Protein AF-A0AAU5L9L0-F1 (afdb_monomer_lite)

Radius of gyration: 17.91 Å; chains: 1; bounding box: 41×38×51 Å

Secondary structure (DSSP, 8-state):
--PPPPHHHHHHHHHHHTTSSSEE-HHHHHHHHHHHHHHHHHHHHTT--TT-GGGHHHHHHHHHHHHHHHHS-SPPPPHHHHHHHHHHHHHHHHHTTPPEE--SSSSEEEEPPPTTS--BTTTT-B-EEEEE-TTS-EEEEESSTT--EEEEE--SSHHHHHHHHHHHHHHHHTSS--TTS--

Structure (mmCIF, N/CA/C/O backbone):
data_AF-A0AAU5L9L0-F1
#
_entry.id   AF-A0AAU5L9L0-F1
#
loop_
_atom_site.group_PDB
_atom_site.id
_atom_site.type_symbol
_atom_site.label_atom_id
_atom_site.label_alt_id
_atom_site.label_comp_id
_atom_site.label_asym_id
_atom_site.label_entity_id
_atom_site.label_seq_id
_atom_site.pdbx_PDB_ins_code
_atom_site.Cartn_x
_atom_site.Cartn_y
_atom_site.Cartn_z
_atom_site.occupancy
_atom_site.B_iso_or_equiv
_atom_site.auth_seq_id
_atom_site.auth_comp_id
_atom_site.auth_asym_id
_atom_site.auth_atom_id
_atom_site.pdbx_PDB_model_num
ATOM 1 N N . MET A 1 1 ? 4.387 12.845 -19.726 1.00 38.38 1 MET A N 1
ATOM 2 C CA . MET A 1 1 ? 3.225 12.065 -20.201 1.00 38.38 1 MET A CA 1
ATOM 3 C C . MET A 1 1 ? 3.295 10.733 -19.484 1.00 38.38 1 MET A C 1
ATOM 5 O O . MET A 1 1 ? 4.317 10.082 -19.622 1.00 38.38 1 MET A O 1
ATOM 9 N N . SER A 1 2 ? 2.306 10.375 -18.661 1.00 45.22 2 SER A N 1
ATOM 10 C CA . SER A 1 2 ? 2.251 9.024 -18.090 1.00 45.22 2 SER A CA 1
ATOM 11 C C . SER A 1 2 ? 1.750 8.084 -19.173 1.00 45.22 2 SER A C 1
ATOM 13 O O . SER A 1 2 ? 0.556 8.050 -19.464 1.00 45.22 2 SER A O 1
ATOM 15 N N . THR A 1 3 ? 2.674 7.389 -19.822 1.00 61.75 3 THR A N 1
ATOM 16 C CA . THR A 1 3 ? 2.356 6.274 -20.709 1.00 61.75 3 THR A CA 1
ATOM 17 C C . THR A 1 3 ? 1.776 5.162 -19.842 1.00 61.75 3 THR A C 1
ATOM 19 O O . THR A 1 3 ? 2.330 4.847 -18.789 1.00 61.75 3 THR A O 1
ATOM 22 N N . THR A 1 4 ? 0.630 4.601 -20.227 1.00 84.19 4 THR A N 1
ATOM 23 C CA . THR A 1 4 ? 0.107 3.400 -19.568 1.00 84.19 4 THR A CA 1
ATOM 24 C C . THR A 1 4 ? 1.187 2.314 -19.631 1.00 84.19 4 THR A C 1
ATOM 26 O O . THR A 1 4 ? 1.645 2.028 -20.740 1.00 84.19 4 THR A O 1
ATOM 29 N N . PRO A 1 5 ? 1.614 1.733 -18.493 1.00 89.81 5 PRO A N 1
ATOM 30 C CA . PRO A 1 5 ? 2.665 0.728 -18.499 1.00 89.81 5 PRO A CA 1
ATOM 31 C C . PRO A 1 5 ? 2.272 -0.481 -19.338 1.00 89.81 5 PRO A C 1
ATOM 33 O O . PRO A 1 5 ? 1.097 -0.860 -19.408 1.00 89.81 5 PRO A O 1
ATOM 36 N N .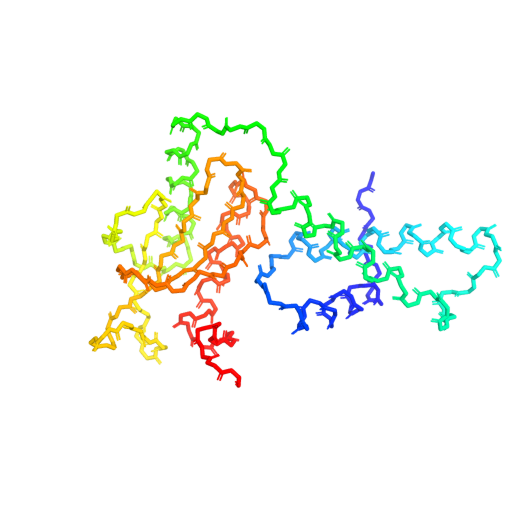 SER A 1 6 ? 3.261 -1.128 -19.938 1.00 92.88 6 SER A N 1
ATOM 37 C CA . SER A 1 6 ? 3.047 -2.363 -20.674 1.00 92.88 6 SER A CA 1
ATOM 38 C C . SER A 1 6 ? 2.485 -3.462 -19.751 1.00 92.88 6 SER A C 1
ATOM 40 O O . SER A 1 6 ? 2.841 -3.542 -18.563 1.00 92.88 6 SER A O 1
ATOM 42 N N . PRO A 1 7 ? 1.629 -4.364 -20.274 1.00 93.44 7 PRO A N 1
ATOM 43 C CA . PRO A 1 7 ? 1.136 -5.507 -19.505 1.00 93.44 7 PRO A CA 1
ATOM 44 C C . PRO A 1 7 ? 2.266 -6.397 -18.976 1.00 93.44 7 PRO A C 1
ATOM 46 O O . PRO A 1 7 ? 2.167 -6.952 -17.883 1.00 93.44 7 PRO A O 1
ATOM 49 N N . GLU A 1 8 ? 3.364 -6.505 -19.729 1.00 92.56 8 GLU A N 1
ATOM 50 C CA . GLU A 1 8 ? 4.526 -7.301 -19.344 1.00 92.56 8 GLU A CA 1
ATOM 51 C C . GLU A 1 8 ? 5.256 -6.701 -18.133 1.00 92.56 8 GLU A C 1
ATOM 53 O O . GLU A 1 8 ? 5.503 -7.425 -17.166 1.00 92.56 8 GLU A O 1
ATOM 58 N N . SER A 1 9 ? 5.533 -5.389 -18.133 1.00 94.50 9 SER A N 1
ATOM 59 C CA . SER A 1 9 ? 6.137 -4.709 -16.974 1.00 94.50 9 SER A CA 1
ATOM 60 C C . SER A 1 9 ? 5.223 -4.758 -15.757 1.00 94.50 9 SER A C 1
ATOM 62 O O . SER A 1 9 ? 5.678 -5.049 -14.652 1.00 94.50 9 SER A O 1
ATOM 64 N N . THR A 1 10 ? 3.919 -4.561 -15.966 1.00 95.44 10 THR A N 1
ATOM 65 C CA . THR A 1 10 ? 2.909 -4.665 -14.904 1.00 95.44 10 THR A CA 1
ATOM 66 C C . THR A 1 10 ? 2.942 -6.044 -14.241 1.00 95.44 10 THR A C 1
ATOM 68 O O . THR A 1 10 ? 3.018 -6.150 -13.015 1.00 95.44 10 THR A O 1
ATOM 71 N N . ALA A 1 11 ? 2.945 -7.112 -15.042 1.00 94.62 11 ALA A N 1
ATOM 72 C CA . ALA A 1 11 ? 2.982 -8.480 -14.538 1.00 94.62 11 ALA A CA 1
ATOM 73 C C . ALA A 1 11 ? 4.322 -8.824 -13.863 1.00 94.62 11 ALA A C 1
ATOM 75 O O . ALA A 1 11 ? 4.341 -9.530 -12.854 1.00 94.62 11 ALA A O 1
ATOM 76 N N . ALA A 1 12 ? 5.446 -8.334 -14.395 1.00 93.62 12 ALA A N 1
ATOM 77 C CA . ALA A 1 12 ? 6.767 -8.545 -13.809 1.00 93.62 12 ALA A CA 1
ATOM 78 C C . ALA A 1 12 ? 6.897 -7.883 -12.428 1.00 93.62 12 ALA A C 1
ATOM 80 O O . ALA A 1 12 ? 7.322 -8.537 -11.474 1.00 93.62 12 ALA A O 1
ATOM 81 N N . VAL A 1 13 ? 6.466 -6.625 -12.308 1.00 95.94 13 VAL A N 1
ATOM 82 C CA . VAL A 1 13 ? 6.448 -5.878 -11.043 1.00 95.94 13 VAL A CA 1
ATOM 83 C C . VAL A 1 13 ? 5.516 -6.529 -10.028 1.00 95.94 13 VAL A C 1
ATOM 85 O O . VAL A 1 13 ? 5.910 -6.704 -8.878 1.00 95.94 13 VAL A O 1
ATOM 88 N N . ALA A 1 14 ? 4.310 -6.940 -10.436 1.00 94.56 14 ALA A N 1
ATOM 89 C CA . ALA A 1 14 ? 3.372 -7.606 -9.533 1.00 94.56 14 ALA A CA 1
ATOM 90 C C . ALA A 1 14 ? 3.987 -8.863 -8.895 1.00 94.56 14 ALA A C 1
ATOM 92 O O . ALA A 1 14 ? 4.009 -8.984 -7.671 1.00 94.56 14 ALA A O 1
ATOM 93 N N . ARG A 1 15 ? 4.603 -9.734 -9.708 1.00 94.06 15 ARG A N 1
ATOM 94 C CA . ARG A 1 15 ? 5.314 -10.928 -9.218 1.00 94.06 15 ARG A CA 1
ATOM 95 C C . ARG A 1 15 ? 6.505 -10.595 -8.318 1.00 94.06 15 ARG A C 1
ATOM 97 O O . ARG A 1 15 ? 6.819 -11.362 -7.411 1.00 94.06 15 ARG A O 1
ATOM 104 N N . ALA A 1 16 ? 7.210 -9.496 -8.586 1.00 93.62 16 ALA A N 1
ATOM 105 C CA . ALA A 1 16 ? 8.317 -9.061 -7.740 1.00 93.62 16 ALA A CA 1
ATOM 106 C C . ALA A 1 16 ? 7.810 -8.615 -6.360 1.00 93.62 16 ALA A C 1
ATOM 108 O O . ALA A 1 16 ? 8.340 -9.054 -5.341 1.00 93.62 16 ALA A O 1
ATOM 109 N N . TYR A 1 17 ? 6.740 -7.821 -6.317 1.00 93.75 17 TYR A N 1
ATOM 110 C CA . TYR A 1 17 ? 6.134 -7.350 -5.073 1.00 93.75 17 TYR A CA 1
ATOM 111 C C . TYR A 1 17 ? 5.490 -8.454 -4.232 1.00 93.75 17 TYR A C 1
ATOM 113 O O . TYR A 1 17 ? 5.601 -8.398 -3.011 1.00 93.75 17 TYR A O 1
ATOM 121 N N . GLU A 1 18 ? 4.931 -9.509 -4.833 1.00 90.06 18 GLU A N 1
ATOM 122 C CA . GLU A 1 18 ? 4.449 -10.699 -4.101 1.00 90.06 18 GLU A CA 1
ATOM 123 C C . GLU A 1 18 ? 5.539 -11.378 -3.244 1.00 90.06 18 GLU A C 1
ATOM 125 O O . GLU A 1 18 ? 5.246 -12.080 -2.267 1.00 90.06 18 GLU A O 1
ATOM 130 N N . ARG A 1 19 ? 6.814 -11.185 -3.606 1.00 88.25 19 ARG A N 1
ATOM 131 C CA . ARG A 1 19 ? 7.972 -11.739 -2.891 1.00 88.25 19 ARG A CA 1
ATOM 132 C C . ARG A 1 19 ? 8.506 -10.810 -1.804 1.00 88.25 19 ARG A C 1
ATOM 134 O O . ARG A 1 19 ? 9.293 -11.267 -0.976 1.00 88.25 19 ARG A O 1
ATOM 141 N N . LEU A 1 20 ? 8.106 -9.540 -1.794 1.00 86.75 20 LEU A N 1
ATOM 142 C CA . LEU A 1 20 ? 8.549 -8.569 -0.800 1.00 86.75 20 LEU A CA 1
ATOM 143 C C . LEU A 1 20 ? 7.640 -8.586 0.431 1.00 86.75 20 LEU A C 1
ATOM 145 O O . LEU A 1 20 ? 6.433 -8.795 0.351 1.00 86.75 20 LEU A O 1
ATOM 149 N N . ALA A 1 21 ? 8.234 -8.313 1.591 1.00 82.06 21 ALA A N 1
ATOM 150 C CA . ALA A 1 21 ? 7.492 -8.059 2.818 1.00 82.06 21 ALA A CA 1
ATOM 151 C C . ALA A 1 21 ? 6.945 -6.619 2.790 1.00 82.06 21 ALA A C 1
ATOM 153 O O . ALA A 1 21 ? 7.562 -5.701 3.327 1.00 82.06 21 ALA A O 1
ATOM 154 N N . GLY A 1 22 ? 5.819 -6.414 2.107 1.00 89.00 22 GLY A N 1
ATOM 155 C CA . GLY A 1 22 ? 5.174 -5.111 1.964 1.00 89.00 22 GLY A CA 1
ATOM 156 C C . GLY A 1 22 ? 3.799 -5.214 1.315 1.00 89.00 22 GLY A C 1
ATOM 157 O O . GLY A 1 22 ? 3.486 -6.191 0.638 1.00 89.00 22 GLY A O 1
ATOM 158 N N . LEU A 1 23 ? 2.969 -4.200 1.538 1.00 93.62 23 LEU A N 1
ATOM 159 C CA . LEU A 1 23 ? 1.638 -4.099 0.950 1.00 93.62 23 LEU A CA 1
ATOM 160 C C . LEU A 1 23 ? 1.605 -2.911 -0.008 1.00 93.62 23 LEU A C 1
ATOM 162 O O . LEU A 1 23 ? 1.851 -1.783 0.405 1.00 93.62 23 LEU A O 1
ATOM 166 N N . PHE A 1 24 ? 1.311 -3.155 -1.281 1.00 94.38 24 PHE A N 1
ATOM 167 C CA . PHE A 1 24 ? 1.494 -2.163 -2.341 1.00 94.38 24 PHE A CA 1
ATOM 168 C C . PHE A 1 24 ? 0.154 -1.682 -2.904 1.00 94.38 24 PHE A C 1
ATOM 170 O O . PHE A 1 24 ? -0.737 -2.482 -3.208 1.00 94.38 24 PHE A O 1
ATOM 177 N N . GLY A 1 25 ? 0.013 -0.362 -3.021 1.00 94.25 25 GLY A N 1
ATOM 178 C CA . GLY A 1 25 ? -1.107 0.294 -3.689 1.00 94.25 25 GLY A CA 1
ATOM 179 C C . GLY A 1 25 ? -0.941 0.323 -5.215 1.00 94.25 25 GLY A C 1
ATOM 180 O O . GLY A 1 25 ? 0.186 0.238 -5.719 1.00 94.25 25 GLY A O 1
ATOM 181 N N . PRO A 1 26 ? -2.042 0.436 -5.980 1.00 94.06 26 PRO A N 1
ATOM 182 C CA . PRO A 1 26 ? -2.006 0.427 -7.441 1.00 94.06 26 PRO A CA 1
ATOM 183 C C . PRO A 1 26 ? -1.142 1.542 -8.044 1.00 94.06 26 PRO A C 1
ATOM 185 O O . PRO A 1 26 ? -0.479 1.286 -9.048 1.00 94.06 26 PRO A O 1
ATOM 188 N N . THR A 1 27 ? -1.061 2.733 -7.432 1.00 94.56 27 THR A N 1
ATOM 189 C CA . THR A 1 27 ? -0.157 3.791 -7.922 1.00 94.56 27 THR A CA 1
ATOM 190 C C . THR A 1 27 ? 1.304 3.344 -7.885 1.00 94.56 27 THR A C 1
ATOM 192 O O . THR A 1 27 ? 2.053 3.604 -8.825 1.00 94.56 27 THR A O 1
ATOM 195 N N . VAL A 1 28 ? 1.713 2.623 -6.837 1.00 94.75 28 VAL A N 1
ATOM 196 C CA . VAL A 1 28 ? 3.095 2.144 -6.694 1.00 94.75 28 VAL A CA 1
ATOM 197 C C . VAL A 1 28 ? 3.413 1.071 -7.736 1.00 94.75 28 VAL A C 1
ATOM 199 O O . VAL A 1 28 ? 4.464 1.131 -8.371 1.00 94.75 28 VAL A O 1
ATOM 202 N N . HIS A 1 29 ? 2.478 0.146 -7.985 1.00 95.88 29 HIS A N 1
ATOM 203 C CA . HIS A 1 29 ? 2.593 -0.825 -9.080 1.00 95.88 29 HIS A CA 1
ATOM 204 C C . HIS A 1 29 ? 2.730 -0.141 -10.445 1.00 95.88 29 HIS A C 1
ATOM 206 O O . HIS A 1 29 ? 3.607 -0.507 -11.227 1.00 95.88 29 HIS A O 1
ATOM 212 N N . ALA A 1 30 ? 1.881 0.849 -10.729 1.00 96.19 30 ALA A N 1
ATOM 213 C CA . ALA A 1 30 ? 1.887 1.550 -12.007 1.00 96.19 30 ALA A CA 1
ATOM 214 C C . ALA A 1 30 ? 3.185 2.342 -12.221 1.00 96.19 30 ALA A C 1
ATOM 216 O O . ALA A 1 30 ? 3.769 2.275 -13.301 1.00 96.19 30 ALA A O 1
ATOM 217 N N . GLU A 1 31 ? 3.669 3.049 -11.197 1.00 95.75 31 GLU A N 1
ATOM 218 C CA . GLU A 1 31 ? 4.923 3.800 -11.282 1.00 95.75 31 GLU A CA 1
ATOM 219 C C . GLU A 1 31 ? 6.128 2.875 -11.479 1.00 95.75 31 GLU A C 1
ATOM 221 O O . GLU A 1 31 ? 6.981 3.153 -12.318 1.00 95.75 31 GLU A O 1
ATOM 226 N N . ALA A 1 32 ? 6.186 1.750 -10.761 1.00 96.94 32 ALA A N 1
ATOM 227 C CA . ALA A 1 32 ? 7.270 0.784 -10.921 1.00 96.94 32 ALA A CA 1
ATOM 228 C C . ALA A 1 32 ? 7.261 0.145 -12.314 1.00 96.94 32 ALA A C 1
ATOM 230 O O . ALA A 1 32 ? 8.321 -0.058 -12.901 1.00 96.94 32 ALA A O 1
ATOM 231 N N . ALA A 1 33 ? 6.078 -0.143 -12.861 1.00 97.44 33 ALA A N 1
ATOM 232 C CA . ALA A 1 33 ? 5.944 -0.696 -14.203 1.00 97.44 33 ALA A CA 1
ATOM 233 C C . ALA A 1 33 ? 6.339 0.320 -15.287 1.00 97.44 33 ALA A C 1
ATOM 235 O O . ALA A 1 33 ? 7.039 -0.052 -16.225 1.00 97.44 33 ALA A O 1
ATOM 236 N N . ALA A 1 34 ? 5.954 1.592 -15.136 1.00 96.94 34 ALA A N 1
ATOM 237 C CA . ALA A 1 34 ? 6.388 2.663 -16.034 1.00 96.94 34 ALA A CA 1
ATOM 238 C C . ALA A 1 34 ? 7.913 2.849 -15.990 1.00 96.94 34 ALA A C 1
ATOM 240 O O . ALA A 1 34 ? 8.561 2.876 -17.030 1.00 96.94 34 ALA A O 1
ATOM 241 N N . LEU A 1 35 ? 8.500 2.883 -14.788 1.00 96.88 35 LEU A N 1
ATOM 242 C CA . LEU A 1 35 ? 9.951 2.968 -14.621 1.00 96.88 35 LEU A CA 1
ATOM 243 C C . LEU A 1 35 ? 10.667 1.769 -15.259 1.00 96.88 35 LEU A C 1
ATOM 245 O O . LEU A 1 35 ? 11.721 1.927 -15.868 1.00 96.88 35 LEU A O 1
ATOM 249 N N . LEU A 1 36 ? 10.104 0.567 -15.135 1.00 96.69 36 LEU A N 1
ATOM 250 C CA . LEU A 1 36 ? 10.653 -0.624 -15.771 1.00 96.69 36 LEU A CA 1
ATOM 251 C C . LEU A 1 36 ? 10.597 -0.537 -17.306 1.00 96.69 36 LEU A C 1
ATOM 253 O O . LEU A 1 36 ? 11.563 -0.919 -17.964 1.00 96.69 36 LEU A O 1
ATOM 257 N N . ASP A 1 37 ? 9.512 -0.008 -17.878 1.00 96.12 37 ASP A N 1
ATOM 258 C CA . ASP A 1 37 ? 9.430 0.251 -19.321 1.00 96.12 37 ASP A CA 1
ATOM 259 C C . ASP A 1 37 ? 10.505 1.242 -19.783 1.00 96.12 37 ASP A C 1
ATOM 261 O O . ASP A 1 37 ? 11.214 0.948 -20.746 1.00 96.12 37 ASP A O 1
ATOM 265 N N . ASP A 1 38 ? 10.698 2.345 -19.055 1.00 96.31 38 ASP A N 1
ATOM 266 C CA . ASP A 1 38 ? 11.728 3.344 -19.364 1.00 96.31 38 ASP A CA 1
ATOM 267 C C . ASP A 1 38 ? 13.143 2.737 -19.318 1.00 96.31 38 ASP A C 1
ATOM 269 O O . ASP A 1 38 ? 13.995 3.024 -20.167 1.00 96.31 38 ASP A O 1
ATOM 273 N N . LEU A 1 39 ? 13.407 1.863 -18.338 1.00 95.31 39 LEU A N 1
ATOM 274 C CA . LEU A 1 39 ? 14.681 1.152 -18.214 1.00 95.31 39 LEU A CA 1
ATOM 275 C C . LEU A 1 39 ? 14.903 0.176 -19.377 1.00 95.31 39 LEU A C 1
ATOM 277 O O . LEU A 1 39 ? 16.010 0.114 -19.916 1.00 95.31 39 LEU A O 1
ATOM 281 N N . TYR A 1 40 ? 13.868 -0.554 -19.798 1.00 95.06 40 TYR A N 1
ATOM 282 C CA . TYR A 1 40 ? 13.956 -1.434 -20.963 1.00 95.06 40 TYR A CA 1
ATOM 283 C C . TYR A 1 40 ? 14.157 -0.657 -22.264 1.00 95.06 40 TYR A C 1
ATOM 285 O O . TYR A 1 40 ? 14.965 -1.069 -23.094 1.00 95.06 40 TYR A O 1
ATOM 293 N N . GLU A 1 41 ? 13.481 0.477 -22.443 1.00 94.56 41 GLU A N 1
ATOM 294 C CA . GLU A 1 41 ? 13.681 1.339 -23.609 1.00 94.56 41 GLU A CA 1
ATOM 295 C C . GLU A 1 41 ? 15.107 1.910 -23.645 1.00 94.56 41 GLU A C 1
ATOM 297 O O . GLU A 1 41 ? 15.749 1.960 -24.698 1.00 94.56 41 GLU A O 1
ATOM 302 N N . ALA A 1 42 ? 15.652 2.302 -22.490 1.00 94.94 42 ALA A N 1
ATOM 303 C CA . ALA A 1 42 ? 17.048 2.705 -22.382 1.00 94.94 42 ALA A CA 1
ATOM 304 C C . ALA A 1 42 ? 18.005 1.562 -22.759 1.00 94.94 42 ALA A C 1
ATOM 306 O O . ALA A 1 42 ? 18.904 1.776 -23.568 1.00 94.94 42 ALA A O 1
ATOM 307 N N . ALA A 1 43 ? 17.788 0.350 -22.245 1.00 93.50 43 ALA A N 1
ATOM 308 C CA . ALA A 1 43 ? 18.607 -0.818 -22.570 1.00 93.50 43 ALA A CA 1
ATOM 309 C C . ALA A 1 43 ? 18.548 -1.171 -24.072 1.00 93.50 43 ALA A C 1
ATOM 311 O O . ALA A 1 43 ? 19.583 -1.432 -24.692 1.00 93.50 43 ALA A O 1
ATOM 312 N N . ALA A 1 44 ? 17.362 -1.086 -24.683 1.00 93.94 44 ALA A N 1
ATOM 313 C CA . ALA A 1 44 ? 17.150 -1.343 -26.106 1.00 93.94 44 ALA A CA 1
ATOM 314 C C . ALA A 1 44 ? 17.931 -0.373 -27.004 1.00 93.94 44 ALA A C 1
ATOM 316 O O . ALA A 1 44 ? 18.523 -0.796 -27.998 1.00 93.94 44 ALA A O 1
ATOM 317 N N . ARG A 1 45 ? 18.032 0.910 -26.623 1.00 95.44 45 ARG A N 1
ATOM 318 C CA . ARG A 1 45 ? 18.874 1.897 -27.331 1.00 95.44 45 ARG A CA 1
ATOM 319 C C . ARG A 1 45 ? 20.365 1.540 -27.335 1.00 95.44 45 ARG A C 1
ATOM 321 O O . ARG A 1 45 ? 21.105 2.061 -28.166 1.00 95.44 45 ARG A O 1
ATOM 328 N N . HIS A 1 46 ? 20.795 0.644 -26.450 1.00 93.38 46 HIS A N 1
ATOM 329 C CA . HIS A 1 46 ? 22.160 0.124 -26.371 1.00 93.38 46 HIS A CA 1
ATOM 330 C C . HIS A 1 46 ? 22.293 -1.325 -26.873 1.00 93.38 46 HIS A C 1
ATOM 332 O O . HIS A 1 46 ? 23.334 -1.943 -26.673 1.00 93.38 46 HIS A O 1
ATOM 338 N N . GLY A 1 47 ? 21.275 -1.859 -27.559 1.00 92.75 47 GLY A N 1
ATOM 339 C CA . GLY A 1 47 ? 21.323 -3.183 -28.186 1.00 92.75 47 GLY A CA 1
ATOM 340 C C . GLY A 1 47 ? 20.951 -4.348 -27.267 1.00 92.75 47 GLY A C 1
ATOM 341 O O . GLY A 1 47 ? 21.191 -5.496 -27.631 1.00 92.75 47 GLY A O 1
ATOM 342 N N . HIS A 1 48 ? 20.362 -4.083 -26.097 1.00 92.19 48 HIS A N 1
ATOM 343 C CA . HIS A 1 48 ? 19.863 -5.137 -25.215 1.00 92.19 48 HIS A CA 1
ATOM 344 C C . HIS A 1 48 ? 18.382 -5.422 -25.475 1.00 92.19 48 HIS A C 1
ATOM 346 O O . HIS A 1 48 ? 17.529 -4.548 -25.325 1.00 92.19 48 HIS A O 1
ATOM 352 N N . GLU A 1 49 ? 18.064 -6.667 -25.822 1.00 87.88 49 GLU A N 1
ATOM 353 C CA . GLU A 1 49 ? 16.678 -7.106 -25.960 1.00 87.88 49 GLU A CA 1
ATOM 354 C C . GLU A 1 49 ? 15.998 -7.247 -24.597 1.00 87.88 49 GLU A C 1
ATOM 356 O O . GLU A 1 49 ? 16.573 -7.766 -23.640 1.00 87.88 49 GLU A O 1
ATOM 361 N N . ARG A 1 50 ? 14.725 -6.854 -24.534 1.00 82.62 50 ARG A N 1
ATOM 362 C CA . ARG A 1 50 ? 13.888 -6.910 -23.327 1.00 82.62 50 ARG A CA 1
ATOM 363 C C . ARG A 1 50 ? 13.798 -8.308 -22.706 1.00 82.62 50 ARG A C 1
ATOM 365 O O . ARG A 1 50 ? 13.778 -8.430 -21.487 1.00 82.62 50 ARG A O 1
ATOM 372 N N . ALA A 1 51 ? 13.784 -9.348 -23.541 1.00 79.75 51 ALA A N 1
ATOM 373 C CA . ALA A 1 51 ? 13.722 -10.746 -23.115 1.00 79.75 51 ALA A CA 1
ATOM 374 C C . ALA A 1 51 ? 15.069 -11.302 -22.609 1.00 79.75 51 ALA A C 1
ATOM 376 O O . ALA A 1 51 ? 15.132 -12.465 -22.206 1.00 79.75 51 ALA A O 1
ATOM 377 N N . SER A 1 52 ? 16.146 -10.507 -22.627 1.00 79.62 52 SER A N 1
ATOM 378 C CA . SER A 1 52 ? 17.446 -10.954 -22.133 1.00 79.62 52 SER A CA 1
ATOM 379 C C . SER A 1 52 ? 17.394 -11.244 -20.632 1.00 79.62 52 SER A C 1
ATOM 381 O O . SER A 1 52 ? 16.981 -10.405 -19.826 1.00 79.62 52 SER A O 1
ATOM 383 N N . ALA A 1 53 ? 17.880 -12.427 -20.248 1.00 73.19 53 ALA A N 1
ATOM 384 C CA . ALA A 1 53 ? 18.010 -12.831 -18.850 1.00 73.19 53 ALA A CA 1
ATOM 385 C C . ALA A 1 53 ? 18.892 -11.861 -18.038 1.00 73.19 53 ALA A C 1
ATOM 387 O O . ALA A 1 53 ? 18.667 -11.684 -16.839 1.00 73.19 53 ALA A O 1
ATOM 388 N N . ASP A 1 54 ? 19.832 -11.176 -18.698 1.00 76.00 54 ASP A N 1
ATOM 389 C CA . ASP A 1 54 ? 20.748 -10.213 -18.077 1.00 76.00 54 ASP A CA 1
ATOM 390 C C . ASP A 1 54 ? 20.031 -8.960 -17.548 1.00 76.00 54 ASP A C 1
ATOM 392 O O . ASP A 1 54 ? 20.565 -8.240 -16.703 1.00 76.00 54 ASP A O 1
ATOM 396 N N . LEU A 1 55 ? 18.799 -8.701 -18.002 1.00 81.50 55 LEU A N 1
ATOM 397 C CA . LEU A 1 55 ? 18.005 -7.544 -17.589 1.00 81.50 55 LEU A CA 1
ATOM 398 C C . LEU A 1 55 ? 17.084 -7.825 -16.394 1.00 81.50 55 LEU A C 1
ATOM 400 O O . LEU A 1 55 ? 16.340 -6.940 -15.971 1.00 81.50 55 LEU A O 1
ATOM 404 N N . GLY A 1 56 ? 17.134 -9.026 -15.806 1.00 82.88 56 GLY A N 1
ATOM 405 C CA . GLY A 1 56 ? 16.314 -9.371 -14.638 1.00 82.88 56 GLY A CA 1
ATOM 406 C C . GLY A 1 56 ? 16.524 -8.436 -13.437 1.00 82.88 56 GLY A C 1
ATOM 407 O O . GLY A 1 56 ? 15.591 -8.190 -12.673 1.00 82.88 56 GLY A O 1
ATOM 408 N N . SER A 1 57 ? 17.718 -7.850 -13.302 1.00 91.06 57 SER A N 1
ATOM 409 C CA . SER A 1 57 ? 18.051 -6.872 -12.256 1.00 91.06 57 SER A CA 1
ATOM 410 C C . SER A 1 57 ? 17.302 -5.541 -12.396 1.00 91.06 57 SER A C 1
ATOM 412 O O . SER A 1 57 ? 17.097 -4.858 -11.391 1.00 91.06 57 SER A O 1
ATOM 414 N N . LEU A 1 58 ? 16.832 -5.184 -13.599 1.00 94.62 58 LEU A N 1
ATOM 415 C CA . LEU A 1 58 ? 16.064 -3.955 -13.830 1.00 94.62 58 LEU A CA 1
ATOM 416 C C . LEU A 1 58 ? 14.713 -3.985 -13.111 1.00 94.62 58 LEU A C 1
ATOM 418 O O . LEU A 1 58 ? 14.268 -2.959 -12.599 1.00 94.62 58 LEU A O 1
ATOM 422 N N . ILE A 1 59 ? 14.090 -5.164 -13.006 1.00 94.75 59 ILE A N 1
ATOM 423 C CA . ILE A 1 59 ? 12.838 -5.350 -12.259 1.00 94.75 59 ILE A CA 1
ATOM 424 C C . ILE A 1 59 ? 13.076 -5.026 -10.781 1.00 94.75 59 ILE A C 1
ATOM 426 O O . ILE A 1 59 ? 12.341 -4.234 -10.186 1.00 94.75 59 ILE A O 1
ATOM 430 N N . THR A 1 60 ? 14.138 -5.591 -10.199 1.00 92.75 60 THR A N 1
ATOM 431 C CA . THR A 1 60 ? 14.537 -5.301 -8.818 1.00 92.75 60 THR A CA 1
ATOM 432 C C . THR A 1 60 ? 14.812 -3.813 -8.638 1.00 92.75 60 THR A C 1
ATOM 434 O O . THR A 1 60 ? 14.215 -3.199 -7.760 1.00 92.75 60 THR A O 1
ATOM 437 N N . ALA A 1 61 ? 15.607 -3.198 -9.516 1.00 94.38 61 ALA A N 1
ATOM 438 C CA . ALA A 1 61 ? 15.920 -1.774 -9.435 1.00 94.38 61 ALA A CA 1
ATOM 439 C C . ALA A 1 61 ? 14.661 -0.887 -9.474 1.00 94.38 61 ALA A C 1
ATOM 441 O O . ALA A 1 61 ? 14.517 0.013 -8.644 1.00 94.38 61 ALA A O 1
ATOM 442 N N . ALA A 1 62 ? 13.718 -1.160 -10.383 1.00 96.25 62 ALA A N 1
ATOM 443 C CA . ALA A 1 62 ? 12.470 -0.404 -10.484 1.00 96.25 62 ALA A CA 1
ATOM 444 C C . ALA A 1 62 ? 11.596 -0.557 -9.225 1.00 96.25 62 ALA A C 1
ATOM 446 O O . ALA A 1 62 ? 11.074 0.427 -8.687 1.00 96.25 62 ALA A O 1
ATOM 447 N N . THR A 1 63 ? 11.468 -1.787 -8.721 1.00 95.12 63 THR A N 1
ATOM 448 C CA . THR A 1 63 ? 10.678 -2.087 -7.515 1.00 95.12 63 THR A CA 1
ATOM 449 C C . THR A 1 63 ? 11.300 -1.494 -6.246 1.00 95.12 63 THR A C 1
ATOM 451 O O . THR A 1 63 ? 10.585 -0.922 -5.428 1.00 95.12 63 THR A O 1
ATOM 454 N N . GLU A 1 64 ? 12.623 -1.536 -6.081 1.00 93.44 64 GLU A N 1
ATOM 455 C CA . GLU A 1 64 ? 13.317 -0.955 -4.925 1.00 93.44 64 GLU A CA 1
ATOM 456 C C . GLU A 1 64 ? 13.313 0.575 -4.944 1.00 93.44 64 GLU A C 1
ATOM 458 O O . GLU A 1 64 ? 13.122 1.209 -3.899 1.00 93.44 64 GLU A O 1
ATOM 463 N N . ALA A 1 65 ? 13.485 1.187 -6.119 1.00 93.44 65 ALA A N 1
ATOM 464 C CA . ALA A 1 65 ? 13.446 2.638 -6.271 1.00 93.44 65 ALA A CA 1
ATOM 465 C C . ALA A 1 65 ? 12.078 3.207 -5.864 1.00 93.44 65 ALA A C 1
ATOM 467 O O . ALA A 1 65 ? 11.996 4.174 -5.101 1.00 93.44 65 ALA A O 1
ATOM 468 N N . THR A 1 66 ? 10.999 2.566 -6.310 1.00 93.00 66 THR A N 1
ATOM 469 C CA . THR A 1 66 ? 9.627 2.943 -5.943 1.00 93.00 66 THR A CA 1
ATOM 470 C C . THR A 1 66 ? 9.328 2.656 -4.475 1.00 93.00 66 THR A C 1
ATOM 472 O O . THR A 1 66 ? 8.835 3.546 -3.781 1.00 93.00 66 THR A O 1
ATOM 475 N N . CYS A 1 67 ? 9.722 1.496 -3.938 1.00 91.19 67 CYS A N 1
ATOM 476 C CA . CYS A 1 67 ? 9.660 1.231 -2.497 1.00 91.19 67 CYS A CA 1
ATOM 477 C C . CYS A 1 67 ? 10.338 2.348 -1.694 1.00 91.19 67 CYS A C 1
ATOM 479 O O . CYS A 1 67 ? 9.758 2.884 -0.754 1.00 91.19 67 CYS A O 1
ATOM 481 N N . THR A 1 68 ? 11.552 2.736 -2.081 1.00 89.62 68 THR A N 1
ATOM 482 C CA . THR A 1 68 ? 12.328 3.784 -1.405 1.00 89.62 68 THR A CA 1
ATOM 483 C C . THR A 1 68 ? 11.605 5.127 -1.439 1.00 89.62 68 THR A C 1
ATOM 485 O O . THR A 1 68 ? 11.518 5.803 -0.412 1.00 89.62 68 THR A O 1
ATOM 488 N N . ARG A 1 69 ? 11.036 5.498 -2.592 1.00 88.25 69 ARG A N 1
ATOM 489 C CA . ARG A 1 69 ? 10.256 6.730 -2.758 1.00 88.25 69 ARG A CA 1
ATOM 490 C C . ARG A 1 69 ? 9.048 6.782 -1.823 1.00 88.25 69 ARG A C 1
ATOM 492 O O . ARG A 1 69 ? 8.806 7.820 -1.213 1.00 88.25 69 ARG A O 1
ATOM 499 N N . TYR A 1 70 ? 8.303 5.683 -1.717 1.00 88.25 70 TYR A N 1
ATOM 500 C CA . TYR A 1 70 ? 7.060 5.627 -0.941 1.00 88.25 70 TYR A CA 1
ATOM 501 C C . TYR A 1 70 ? 7.259 5.281 0.539 1.00 88.25 70 TYR A C 1
ATOM 503 O O . TYR A 1 70 ? 6.361 5.534 1.339 1.00 88.25 70 TYR A O 1
ATOM 511 N N . ARG A 1 71 ? 8.433 4.759 0.922 1.00 81.94 71 ARG A N 1
ATOM 512 C CA . ARG A 1 71 ? 8.781 4.493 2.320 1.00 81.94 71 ARG A CA 1
ATOM 513 C C . ARG A 1 71 ? 9.082 5.796 3.051 1.00 81.94 71 ARG A C 1
ATOM 515 O O . ARG A 1 71 ? 8.307 6.175 3.917 1.00 81.94 71 ARG A O 1
ATOM 522 N N . HIS A 1 72 ? 10.155 6.505 2.695 1.00 70.12 72 HIS A N 1
ATOM 523 C CA . HIS A 1 72 ? 10.678 7.629 3.486 1.00 70.12 72 HIS A CA 1
ATOM 524 C C . HIS A 1 72 ? 11.483 8.607 2.627 1.00 70.12 72 HIS A C 1
ATOM 526 O O . HIS A 1 72 ? 12.608 8.278 2.246 1.00 70.12 72 HIS A O 1
ATOM 532 N N . ARG A 1 73 ? 10.978 9.824 2.363 1.00 57.12 73 ARG A N 1
ATOM 533 C CA . ARG A 1 73 ? 11.829 10.874 1.760 1.00 57.12 73 ARG A CA 1
ATOM 534 C C . ARG A 1 73 ? 11.326 12.318 1.821 1.00 57.12 73 ARG A C 1
ATOM 536 O O . ARG A 1 73 ? 11.794 13.149 1.047 1.00 57.12 73 ARG A O 1
ATOM 543 N N . GLY A 1 74 ? 10.380 12.624 2.703 1.00 65.62 74 GLY A N 1
ATOM 544 C CA . GLY A 1 74 ? 9.939 14.003 2.917 1.00 65.62 74 GLY A CA 1
ATOM 545 C C . GLY A 1 74 ? 10.633 14.644 4.120 1.00 65.62 74 GLY A C 1
ATOM 546 O O . GLY A 1 74 ? 11.091 13.910 4.997 1.00 65.62 74 GLY A O 1
ATOM 547 N N . PRO A 1 75 ? 10.684 15.986 4.202 1.00 72.75 75 PRO A N 1
ATOM 548 C CA . PRO A 1 75 ? 10.836 16.642 5.498 1.00 72.75 75 PRO A CA 1
ATOM 549 C C . PRO A 1 75 ? 9.736 16.154 6.452 1.00 72.75 75 PRO A C 1
ATOM 551 O O . PRO A 1 75 ? 8.659 15.746 6.003 1.00 72.75 75 PRO A O 1
ATOM 554 N N . ASP A 1 76 ? 10.009 16.193 7.756 1.00 82.44 76 ASP A N 1
ATOM 555 C CA . ASP A 1 76 ? 9.017 15.812 8.758 1.00 82.44 76 ASP A CA 1
ATOM 556 C C . ASP A 1 76 ? 7.740 16.635 8.577 1.00 82.44 76 ASP A C 1
ATOM 558 O O . ASP A 1 76 ? 7.774 17.866 8.491 1.00 82.44 76 ASP A O 1
ATOM 562 N N . ARG A 1 77 ? 6.602 15.941 8.530 1.00 83.25 77 ARG A N 1
ATOM 563 C CA . ARG A 1 77 ? 5.289 16.582 8.515 1.00 83.25 77 ARG A CA 1
ATOM 564 C C . ARG A 1 77 ? 5.080 17.366 9.799 1.00 83.25 77 ARG A C 1
ATOM 566 O O . ARG A 1 77 ? 5.368 16.894 10.897 1.00 83.25 77 ARG A O 1
ATOM 573 N N . SER A 1 78 ? 4.463 18.528 9.669 1.00 89.44 78 SER A N 1
ATOM 574 C CA . SER A 1 78 ? 3.862 19.226 10.795 1.00 89.44 78 SER A CA 1
ATOM 575 C C . SER A 1 78 ? 2.719 18.405 11.407 1.00 89.44 78 SER A C 1
ATOM 577 O O . SER A 1 78 ? 2.092 17.554 10.765 1.00 89.44 78 SER A O 1
ATOM 579 N N . LEU A 1 79 ? 2.381 18.711 12.662 1.00 88.69 79 LEU A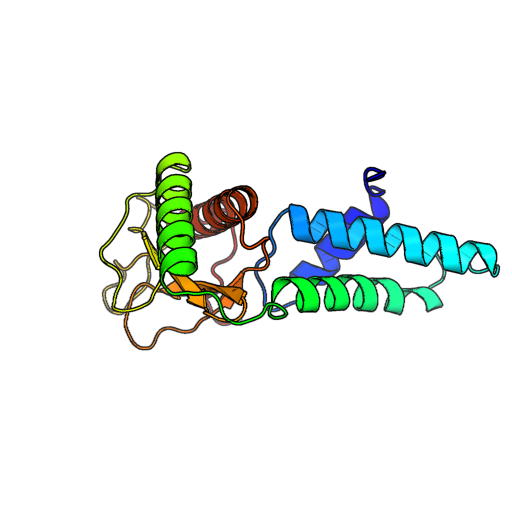 N 1
ATOM 580 C CA . LEU A 1 79 ? 1.230 18.105 13.333 1.00 88.69 79 LEU A CA 1
ATOM 581 C C . LEU A 1 79 ? -0.082 18.350 12.566 1.00 88.69 79 LEU A C 1
ATOM 583 O O . LEU A 1 79 ? -0.933 17.465 12.513 1.00 88.69 79 LEU A O 1
ATOM 587 N N . ALA A 1 80 ? -0.234 19.525 11.946 1.00 90.38 80 ALA A N 1
ATOM 588 C CA . ALA A 1 80 ? -1.415 19.873 11.159 1.00 90.38 80 ALA A CA 1
ATOM 589 C C . ALA A 1 80 ? -1.553 18.988 9.910 1.00 90.38 80 ALA A C 1
ATOM 591 O O . ALA A 1 80 ? -2.641 18.487 9.624 1.00 90.38 80 ALA A O 1
ATOM 592 N N . GLU A 1 81 ? -0.452 18.732 9.200 1.00 89.75 81 GLU A N 1
ATOM 593 C CA . GLU A 1 81 ? -0.440 17.835 8.038 1.00 89.75 81 GLU A CA 1
ATOM 594 C C . GLU A 1 81 ? -0.763 16.392 8.436 1.00 89.75 81 GLU A C 1
ATOM 596 O O . GLU A 1 81 ? -1.545 15.727 7.756 1.00 89.75 81 GLU A O 1
ATOM 601 N N . LEU A 1 82 ? -0.231 15.915 9.567 1.00 89.81 82 LEU A N 1
ATOM 602 C CA . LEU A 1 82 ? -0.575 14.591 10.094 1.00 89.81 82 LEU A CA 1
ATOM 603 C C . LEU A 1 82 ? -2.054 14.476 10.467 1.00 89.81 82 LEU A C 1
ATOM 605 O O . LEU A 1 82 ? -2.696 13.475 10.144 1.00 89.81 82 LEU A O 1
ATOM 609 N N . GLN A 1 83 ? -2.611 15.489 11.133 1.00 91.06 83 GLN A N 1
ATOM 610 C CA . GLN A 1 83 ? -4.031 15.517 11.485 1.00 91.06 83 GLN A CA 1
ATOM 611 C C . GLN A 1 83 ? -4.913 15.529 10.237 1.00 91.06 83 GLN A C 1
ATOM 613 O O . GLN A 1 83 ? -5.914 14.813 10.191 1.00 91.06 83 GLN A O 1
ATOM 618 N N . GLN A 1 84 ? -4.537 16.297 9.213 1.00 92.31 84 GLN A N 1
ATOM 619 C CA . GLN A 1 84 ? -5.272 16.327 7.955 1.00 92.31 84 GLN A CA 1
ATOM 620 C C . GLN A 1 84 ? -5.221 14.972 7.245 1.00 92.31 84 GLN A C 1
ATOM 622 O O . GLN A 1 84 ? -6.263 14.462 6.837 1.00 92.31 84 GLN A O 1
ATOM 627 N N . LEU A 1 85 ? -4.044 14.349 7.154 1.00 91.38 85 LEU A N 1
ATOM 628 C CA . LEU A 1 85 ? -3.904 13.038 6.523 1.00 91.38 85 LEU A CA 1
ATOM 629 C C . LEU A 1 85 ? -4.653 11.944 7.302 1.00 91.38 85 LEU A C 1
ATOM 631 O O . LEU A 1 85 ? -5.261 11.068 6.697 1.00 91.38 85 LEU A O 1
ATOM 635 N N . THR A 1 86 ? -4.692 12.042 8.634 1.00 93.94 86 THR A N 1
ATOM 636 C CA . THR A 1 86 ? -5.492 11.152 9.490 1.00 93.94 86 THR A CA 1
ATOM 637 C C . THR A 1 86 ? -6.990 11.287 9.205 1.00 93.94 86 THR A C 1
ATOM 639 O O . THR A 1 86 ? -7.679 10.277 9.078 1.00 93.94 86 THR A O 1
ATOM 642 N N . LYS A 1 87 ? -7.504 12.517 9.058 1.00 95.00 87 LYS A N 1
ATOM 643 C CA . LYS A 1 87 ? -8.914 12.757 8.693 1.00 95.00 87 LYS A CA 1
ATOM 644 C C . LYS A 1 87 ? -9.246 12.184 7.320 1.00 95.00 87 LYS A C 1
ATOM 646 O O . LYS A 1 87 ? -10.277 11.543 7.157 1.00 95.00 87 LYS A O 1
ATOM 651 N N . VAL A 1 88 ? -8.358 12.399 6.355 1.00 95.81 88 VAL A N 1
ATOM 652 C CA . VAL A 1 88 ? -8.496 11.883 4.991 1.00 95.81 88 VAL A CA 1
ATOM 653 C C . VAL A 1 88 ? -8.500 10.351 4.972 1.00 95.81 88 VAL A C 1
ATOM 655 O O . VAL A 1 88 ? -9.341 9.752 4.311 1.00 95.81 88 VAL A O 1
ATOM 658 N N . LEU A 1 89 ? -7.628 9.710 5.751 1.00 96.62 89 LEU A N 1
ATOM 659 C CA . LEU A 1 89 ? -7.615 8.256 5.914 1.00 96.62 89 LEU A CA 1
ATOM 660 C C . LEU A 1 89 ? -8.906 7.729 6.557 1.00 96.62 89 LEU A C 1
ATOM 662 O O . LEU A 1 89 ? -9.477 6.758 6.071 1.00 96.62 89 LEU A O 1
ATOM 666 N N . ALA A 1 90 ? -9.394 8.377 7.615 1.00 97.19 90 ALA A N 1
ATOM 667 C CA . ALA A 1 90 ? -10.644 7.990 8.267 1.00 97.19 90 ALA A CA 1
ATOM 668 C C . ALA A 1 90 ? -11.861 8.127 7.330 1.00 97.19 90 ALA A C 1
ATOM 670 O O . ALA A 1 90 ? -12.740 7.261 7.319 1.00 97.19 90 ALA A O 1
ATOM 671 N N . ALA A 1 91 ? -11.892 9.182 6.509 1.00 98.00 91 ALA A N 1
ATOM 672 C CA . ALA A 1 91 ? -12.905 9.356 5.473 1.00 98.00 91 ALA A CA 1
ATOM 673 C C . ALA A 1 91 ? -12.819 8.241 4.421 1.00 98.00 91 ALA A C 1
ATOM 675 O O . ALA A 1 91 ? -13.830 7.609 4.134 1.00 98.00 91 ALA A O 1
ATOM 676 N N . ALA A 1 92 ? -11.616 7.921 3.931 1.00 98.31 92 ALA A N 1
ATOM 677 C CA . ALA A 1 92 ? -11.405 6.839 2.971 1.00 98.31 92 ALA A CA 1
ATOM 678 C C . ALA A 1 92 ? -11.826 5.461 3.519 1.00 98.31 92 ALA A C 1
ATOM 680 O O . ALA A 1 92 ? -12.418 4.667 2.793 1.00 98.31 92 ALA A O 1
ATOM 681 N N . PHE A 1 93 ? -11.579 5.177 4.803 1.00 98.44 93 PHE A N 1
ATOM 682 C CA . PHE A 1 93 ? -12.096 3.967 5.453 1.00 98.44 93 PHE A CA 1
ATOM 683 C C . PHE A 1 93 ? -13.623 3.928 5.471 1.00 98.44 93 PHE A C 1
ATOM 685 O O . PHE A 1 93 ? -14.209 2.899 5.144 1.00 98.44 93 PHE A O 1
ATOM 692 N N . THR A 1 94 ? -14.263 5.052 5.790 1.00 98.31 94 THR A N 1
ATOM 693 C CA . THR A 1 94 ? -15.728 5.152 5.799 1.00 98.31 94 THR A CA 1
ATOM 694 C C . THR A 1 94 ? -16.307 4.985 4.388 1.00 98.31 94 THR A C 1
ATOM 696 O O . THR A 1 94 ? -17.271 4.248 4.207 1.00 98.31 94 THR A O 1
ATOM 699 N N . GLU A 1 95 ? -15.693 5.608 3.374 1.00 98.06 95 GLU A N 1
ATOM 700 C CA . GLU A 1 95 ? -16.051 5.438 1.955 1.00 98.06 95 GLU A CA 1
ATOM 701 C C . GLU A 1 95 ? -15.927 3.974 1.504 1.00 98.06 95 GLU A C 1
ATOM 703 O O . GLU A 1 95 ? -16.742 3.497 0.718 1.00 98.06 95 GLU A O 1
ATOM 708 N N . ALA A 1 96 ? -14.943 3.243 2.038 1.00 97.56 96 ALA A N 1
ATOM 709 C CA . ALA A 1 96 ? -14.744 1.817 1.790 1.00 97.56 96 ALA A CA 1
ATOM 710 C C . ALA A 1 96 ? -15.668 0.900 2.620 1.00 97.56 96 ALA A C 1
ATOM 712 O O . ALA A 1 96 ? -15.509 -0.318 2.575 1.00 97.56 96 ALA A O 1
ATOM 713 N N . GLY A 1 97 ? -16.614 1.451 3.390 1.00 97.19 97 GLY A N 1
ATOM 714 C CA . GLY A 1 97 ? -17.559 0.678 4.202 1.00 97.19 97 GLY A CA 1
ATOM 715 C C . GLY A 1 97 ? -16.981 0.120 5.507 1.00 97.19 97 GLY A C 1
ATOM 716 O O . GLY A 1 97 ? -17.596 -0.747 6.127 1.00 97.19 97 GLY A O 1
ATOM 717 N N . LEU A 1 98 ? -15.815 0.600 5.946 1.00 98.00 98 LEU A N 1
ATOM 718 C CA . LEU A 1 98 ? -15.202 0.193 7.209 1.00 98.00 98 LEU A CA 1
ATOM 719 C C . LEU A 1 98 ? -15.729 1.046 8.368 1.00 98.00 98 LEU A C 1
ATOM 721 O O . LEU A 1 98 ? -15.892 2.261 8.252 1.00 98.00 98 LEU A O 1
ATOM 725 N N . THR A 1 99 ? -15.955 0.411 9.518 1.00 98.00 99 THR A N 1
ATOM 726 C CA . THR A 1 99 ? -16.362 1.107 10.748 1.00 98.00 99 THR A CA 1
ATOM 727 C C . THR A 1 99 ? -15.127 1.544 11.522 1.00 98.00 99 THR A C 1
ATOM 729 O O . THR A 1 99 ? -14.256 0.723 11.793 1.00 98.00 99 THR A O 1
ATOM 732 N N . LEU A 1 100 ? -15.040 2.827 11.882 1.00 97.69 100 LEU A N 1
ATOM 733 C CA . LEU A 1 100 ? -13.918 3.361 12.658 1.00 97.69 100 LEU A CA 1
ATOM 734 C C . LEU A 1 100 ? -13.946 2.858 14.108 1.00 97.69 100 LEU A C 1
ATOM 736 O O . LEU A 1 100 ? -14.999 2.830 14.739 1.00 97.69 100 LEU A O 1
ATOM 740 N N . ALA A 1 101 ? -12.765 2.556 14.641 1.00 95.50 101 ALA A N 1
ATOM 741 C CA . ALA A 1 101 ? -12.539 2.143 16.021 1.00 95.50 101 ALA A CA 1
ATOM 742 C C . ALA A 1 101 ? -11.648 3.160 16.762 1.00 95.50 101 ALA A C 1
ATOM 744 O O . ALA A 1 101 ? -10.852 3.870 16.131 1.00 95.50 101 ALA A O 1
ATOM 745 N N . PRO A 1 102 ? -11.702 3.229 18.104 1.00 91.94 102 PRO A N 1
ATOM 746 C CA . PRO A 1 102 ? -10.714 3.969 18.882 1.00 91.94 102 PRO A CA 1
ATOM 747 C C . PRO A 1 102 ? -9.293 3.434 18.634 1.00 91.94 102 PRO A C 1
ATOM 749 O O . PRO A 1 102 ? -9.030 2.243 18.791 1.00 91.94 102 PRO A O 1
ATOM 752 N N . SER A 1 103 ? -8.354 4.311 18.268 1.00 87.81 103 SER A N 1
ATOM 753 C CA . SER A 1 103 ? -6.942 3.941 18.077 1.00 87.81 103 SER A CA 1
ATOM 754 C C . SER A 1 103 ? -6.271 3.637 19.420 1.00 87.81 103 SER A C 1
ATOM 756 O O . SER A 1 103 ? -6.358 4.435 20.355 1.00 87.81 103 SER A O 1
ATOM 758 N N . ALA A 1 104 ? -5.520 2.536 19.503 1.00 83.62 104 ALA A N 1
ATOM 759 C CA . ALA A 1 104 ? -4.769 2.121 20.694 1.00 83.62 104 ALA A CA 1
ATOM 760 C C . ALA A 1 104 ? -3.526 2.996 21.019 1.00 83.62 104 ALA A C 1
ATOM 762 O O . ALA A 1 104 ? -2.584 2.526 21.664 1.00 83.62 104 ALA A O 1
ATOM 763 N N . GLY A 1 105 ? -3.514 4.272 20.606 1.00 67.44 105 GLY A N 1
ATOM 764 C CA . GLY A 1 105 ? -2.500 5.267 20.984 1.00 67.44 105 GLY A CA 1
ATOM 765 C C . GLY A 1 105 ? -1.490 5.642 19.894 1.00 67.44 105 GLY A C 1
ATOM 766 O O . GLY A 1 105 ? -0.417 6.147 20.215 1.00 67.44 105 GLY A O 1
ATOM 767 N N . ARG A 1 106 ? -1.798 5.400 18.614 1.00 70.06 106 ARG A N 1
ATOM 768 C CA . ARG A 1 106 ? -0.942 5.777 17.473 1.00 70.06 106 ARG A CA 1
ATOM 769 C C . ARG A 1 106 ? -1.590 6.884 16.643 1.00 70.06 106 ARG A C 1
ATOM 771 O O . ARG A 1 106 ? -2.807 6.879 16.451 1.00 70.06 106 ARG A O 1
ATOM 778 N N . THR A 1 107 ? -0.767 7.793 16.116 1.00 83.75 107 THR A N 1
ATOM 779 C CA . THR A 1 107 ? -1.184 8.787 15.117 1.00 83.75 107 THR A CA 1
ATOM 780 C C . THR A 1 107 ? -1.615 8.067 13.842 1.00 83.75 107 THR A C 1
ATOM 782 O O . THR A 1 107 ? -0.791 7.432 13.182 1.00 83.75 107 THR A O 1
ATOM 785 N N . GLY A 1 108 ? -2.906 8.128 13.524 1.00 90.50 108 GLY A N 1
ATOM 786 C CA . GLY A 1 108 ? -3.510 7.383 12.425 1.00 90.50 108 GLY A CA 1
ATOM 787 C C . GLY A 1 108 ? -4.985 7.082 12.681 1.00 90.50 108 GLY A C 1
ATOM 788 O O . GLY A 1 108 ? -5.619 7.736 13.511 1.00 90.50 108 GLY A O 1
ATOM 789 N N . ALA A 1 109 ? -5.525 6.092 11.975 1.00 95.50 109 ALA A N 1
ATOM 790 C CA . ALA A 1 109 ? -6.921 5.676 12.090 1.00 95.50 109 ALA A CA 1
ATOM 791 C C . ALA A 1 109 ? -7.019 4.159 12.283 1.00 95.50 109 ALA A C 1
ATOM 793 O O . ALA A 1 109 ? -6.218 3.405 11.731 1.00 95.50 109 ALA A O 1
ATOM 794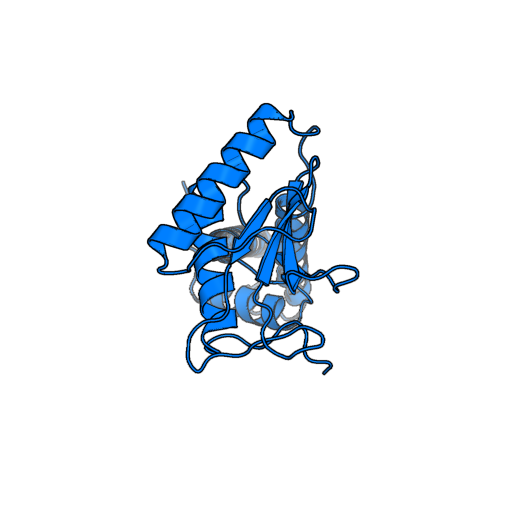 N N . ALA A 1 110 ? -7.999 3.720 13.068 1.00 97.00 110 ALA A N 1
ATOM 795 C CA . ALA A 1 110 ? -8.280 2.311 13.305 1.00 97.00 110 ALA A CA 1
ATOM 796 C C . ALA A 1 110 ? -9.697 1.960 12.866 1.00 97.00 110 ALA A C 1
ATOM 798 O O . ALA A 1 110 ? -10.568 2.829 12.802 1.00 97.00 110 ALA A O 1
ATOM 799 N N . VAL A 1 111 ? -9.904 0.686 12.558 1.00 97.88 111 VAL A N 1
ATOM 800 C CA . VAL A 1 111 ? -11.170 0.136 12.083 1.00 97.88 111 VAL A CA 1
ATOM 801 C C . VAL A 1 111 ? -11.491 -1.168 12.800 1.00 97.88 111 VAL A C 1
ATOM 803 O O . VAL A 1 111 ? -10.591 -1.916 13.190 1.00 97.88 111 VAL A O 1
ATOM 806 N N . GLU A 1 112 ? -12.781 -1.424 12.969 1.00 97.38 112 GLU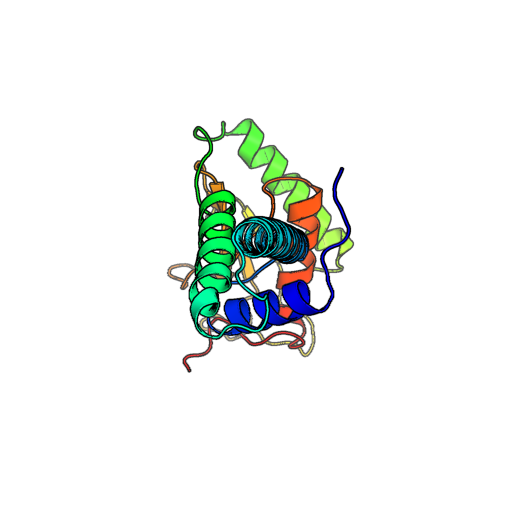 A N 1
ATOM 807 C CA . GLU A 1 112 ? -13.311 -2.673 13.512 1.00 97.38 112 GLU A CA 1
ATOM 808 C C . GLU A 1 112 ? -13.109 -3.844 12.527 1.00 97.38 112 GLU A C 1
ATOM 810 O O . GLU A 1 112 ? -12.967 -3.620 11.317 1.00 97.38 112 GLU A O 1
ATOM 815 N N . PRO A 1 113 ? -13.113 -5.104 13.004 1.00 96.50 113 PRO A N 1
ATOM 816 C CA . PRO A 1 113 ? -13.207 -6.273 12.133 1.00 96.50 113 PRO A CA 1
ATOM 817 C C . PRO A 1 113 ? -14.463 -6.241 11.252 1.00 96.50 113 PRO A C 1
ATOM 819 O O . PRO A 1 113 ? -15.512 -5.740 11.666 1.00 96.50 113 PRO A O 1
ATOM 822 N N . LEU A 1 114 ? -14.393 -6.849 10.065 1.00 96.06 114 LEU A N 1
ATOM 823 C CA . LEU A 1 114 ? -15.586 -7.085 9.251 1.00 96.06 114 LEU A CA 1
ATOM 824 C C . LEU A 1 114 ? -16.312 -8.366 9.701 1.00 96.06 114 LEU A C 1
ATOM 826 O O . LEU A 1 114 ? -15.658 -9.358 10.039 1.00 96.06 114 LEU A O 1
ATOM 830 N N . PRO A 1 115 ? -17.659 -8.401 9.677 1.00 93.25 115 PRO A N 1
ATOM 831 C CA . PRO A 1 115 ? -18.413 -9.618 9.963 1.00 93.25 115 PRO A CA 1
ATOM 832 C C . PRO A 1 115 ? -18.002 -10.778 9.045 1.00 93.25 115 PRO A C 1
ATOM 834 O O . PRO A 1 115 ? -18.028 -10.647 7.825 1.00 93.25 115 PRO A O 1
ATOM 837 N N . GLY A 1 116 ? -17.641 -11.922 9.633 1.00 90.38 116 GLY A N 1
ATOM 838 C CA . GLY A 1 116 ? -17.207 -13.113 8.890 1.00 90.38 116 GLY A CA 1
ATOM 839 C C . GLY A 1 116 ? -15.779 -13.048 8.332 1.00 90.38 116 GLY A C 1
ATOM 840 O O . GLY A 1 116 ? -15.315 -14.039 7.773 1.00 90.38 116 GLY A O 1
ATOM 841 N N . GLY A 1 117 ? -15.085 -11.921 8.503 1.00 91.88 117 GLY A N 1
ATOM 842 C CA . GLY A 1 117 ? -13.681 -11.755 8.145 1.00 91.88 117 GLY A CA 1
ATOM 843 C C . GLY A 1 117 ? -12.714 -12.178 9.257 1.00 91.88 117 GLY A C 1
ATOM 844 O O . GLY A 1 117 ? -13.140 -12.533 10.362 1.00 91.88 117 GLY A O 1
ATOM 845 N N . PRO A 1 118 ? -11.395 -12.154 8.988 1.00 93.25 118 PRO A N 1
ATOM 846 C CA . PRO A 1 118 ? -10.385 -12.333 10.020 1.00 93.25 118 PRO A CA 1
ATOM 847 C C . PRO A 1 118 ? -10.471 -11.248 11.101 1.00 93.25 118 PRO A C 1
ATOM 849 O O . PRO A 1 118 ? -10.787 -10.086 10.845 1.00 93.25 118 PRO A O 1
ATOM 852 N N . ALA A 1 119 ? -10.128 -11.649 12.320 1.00 92.38 119 ALA A N 1
ATOM 853 C CA . ALA A 1 119 ? -9.957 -10.771 13.464 1.00 92.38 119 ALA A CA 1
ATOM 854 C C . ALA A 1 119 ? -8.706 -11.197 14.237 1.00 92.38 119 ALA A C 1
ATOM 856 O O . ALA A 1 119 ? -8.304 -12.364 14.205 1.00 92.38 119 ALA A O 1
ATOM 857 N N . TRP A 1 120 ? -8.086 -10.243 14.924 1.00 93.88 120 TRP A N 1
ATOM 858 C CA . TRP A 1 120 ? -6.803 -10.434 15.595 1.00 93.88 120 TRP A CA 1
ATOM 859 C C . TRP A 1 120 ? -6.878 -9.992 17.060 1.00 93.88 120 TRP A C 1
ATOM 861 O O . TRP A 1 120 ? -7.954 -9.785 17.618 1.00 93.88 120 TRP A O 1
ATOM 871 N N . GLY A 1 121 ? -5.712 -9.851 17.689 1.00 88.62 121 GLY A N 1
ATOM 872 C CA . GLY A 1 121 ? -5.576 -9.466 19.089 1.00 88.62 121 GLY A CA 1
ATOM 873 C C . GLY A 1 121 ? -5.738 -10.645 20.042 1.00 88.62 121 GLY A C 1
ATOM 874 O O . GLY A 1 121 ? -6.050 -11.765 19.638 1.00 88.62 121 GLY A O 1
ATOM 875 N N . TRP A 1 122 ? -5.479 -10.400 21.325 1.00 86.00 122 TRP A N 1
ATOM 876 C CA . TRP A 1 122 ? -5.485 -11.448 22.354 1.00 86.00 122 TRP A CA 1
ATOM 877 C C . TRP A 1 122 ? -6.856 -12.099 22.562 1.00 86.00 122 TRP A C 1
ATOM 879 O O . TRP A 1 122 ? -6.928 -13.249 22.986 1.00 86.00 122 TRP A O 1
ATOM 889 N N . ASP A 1 123 ? -7.931 -11.376 22.259 1.00 87.25 123 ASP A N 1
ATOM 890 C CA . ASP A 1 123 ? -9.315 -11.836 22.365 1.00 87.25 123 ASP A CA 1
ATOM 891 C C . ASP A 1 123 ? -9.917 -12.296 21.026 1.00 87.25 123 ASP A C 1
ATOM 893 O O . ASP A 1 123 ? -11.069 -12.733 20.990 1.00 87.25 123 ASP A O 1
ATOM 897 N N . GLY A 1 124 ? -9.154 -12.197 19.929 1.00 86.75 124 GLY A N 1
ATOM 898 C CA . GLY A 1 124 ? -9.611 -12.523 18.579 1.00 86.75 124 GLY A CA 1
ATOM 899 C C . GLY A 1 124 ? -10.729 -11.613 18.062 1.00 86.75 124 GLY A C 1
ATOM 900 O O . GLY A 1 124 ? -11.515 -12.046 17.223 1.00 86.75 124 GLY A O 1
ATOM 901 N N . ARG A 1 125 ? -10.860 -10.389 18.589 1.00 90.19 125 ARG A N 1
ATOM 902 C CA . ARG A 1 125 ? -11.918 -9.427 18.219 1.00 90.19 125 ARG A CA 1
ATOM 903 C C . ARG A 1 125 ? -11.381 -8.054 17.838 1.00 90.19 125 ARG A C 1
ATOM 905 O O . ARG A 1 125 ? -12.150 -7.121 17.641 1.00 90.19 125 ARG A O 1
ATOM 912 N N . THR A 1 126 ? -10.068 -7.920 17.723 1.00 93.38 126 THR A N 1
ATOM 913 C CA . THR A 1 126 ? -9.418 -6.660 17.383 1.00 93.38 126 THR A CA 1
ATOM 914 C C . THR A 1 126 ? -9.286 -6.512 15.873 1.00 93.38 126 THR A C 1
ATOM 916 O O . THR A 1 126 ? -8.830 -7.429 15.187 1.00 93.38 126 THR A O 1
ATOM 919 N N . GLY A 1 127 ? -9.663 -5.341 15.359 1.00 95.19 127 GLY A N 1
ATOM 920 C CA . GLY A 1 127 ? -9.454 -4.975 13.961 1.00 95.19 127 GLY A CA 1
ATOM 921 C C . GLY A 1 127 ? -8.045 -4.442 13.690 1.00 95.19 127 GLY A C 1
ATOM 922 O O . GLY A 1 127 ? -7.076 -4.758 14.389 1.00 95.19 127 GLY A O 1
ATOM 923 N N . LEU A 1 128 ? -7.924 -3.609 12.661 1.00 96.75 128 LEU A N 1
ATOM 924 C CA . LEU A 1 128 ? -6.639 -3.076 12.212 1.00 96.75 128 LEU A CA 1
ATOM 925 C C . LEU A 1 128 ? -6.523 -1.581 12.490 1.00 96.75 128 LEU A C 1
ATOM 927 O O . LEU A 1 128 ? -7.502 -0.841 12.493 1.00 96.75 128 LEU A O 1
ATOM 931 N N . ALA A 1 129 ? -5.293 -1.133 12.693 1.00 96.38 129 ALA A N 1
ATOM 932 C CA . ALA A 1 129 ? -4.921 0.267 12.711 1.00 96.38 129 ALA A CA 1
ATOM 933 C C . ALA A 1 129 ? -3.940 0.547 11.578 1.00 96.38 129 ALA A C 1
ATOM 935 O O . ALA A 1 129 ? -3.057 -0.262 11.286 1.00 96.38 129 ALA A O 1
ATOM 936 N N . VAL A 1 130 ? -4.078 1.721 10.971 1.00 96.06 130 VAL A N 1
ATOM 937 C CA . VAL A 1 130 ? -3.081 2.279 10.068 1.00 96.06 130 VAL A CA 1
ATOM 938 C C . VAL A 1 130 ? -2.439 3.484 10.731 1.00 96.06 130 VAL A C 1
ATOM 940 O O . VAL A 1 130 ? -3.106 4.470 11.047 1.00 96.06 130 VAL A O 1
ATOM 943 N N . GLY A 1 131 ? -1.132 3.381 10.942 1.00 92.50 131 GLY A N 1
ATOM 944 C CA . GLY A 1 131 ? -0.290 4.431 11.492 1.00 92.50 131 GLY A CA 1
ATOM 945 C C . GLY A 1 131 ? 0.317 5.296 10.393 1.00 92.50 131 GLY A C 1
ATOM 946 O O . GLY A 1 131 ? 0.653 4.809 9.313 1.00 92.50 131 GLY A O 1
ATOM 947 N N . ILE A 1 132 ? 0.485 6.581 10.698 1.00 89.25 132 ILE A N 1
ATOM 948 C CA . ILE A 1 132 ? 1.100 7.575 9.817 1.00 89.25 132 ILE A CA 1
ATOM 949 C C . ILE A 1 132 ? 2.329 8.141 10.529 1.00 89.25 132 ILE A C 1
ATOM 951 O O . ILE A 1 132 ? 2.208 8.738 11.601 1.00 89.25 132 ILE A O 1
ATOM 955 N N . TYR A 1 133 ? 3.514 7.981 9.938 1.00 78.06 133 TYR A N 1
ATOM 956 C CA . TYR A 1 133 ? 4.752 8.523 10.507 1.00 78.06 133 TYR A CA 1
ATOM 957 C C . TYR A 1 133 ? 5.002 9.962 10.057 1.00 78.06 133 TYR A C 1
ATOM 959 O O . TYR A 1 133 ? 4.602 10.377 8.965 1.00 78.06 133 TYR A O 1
ATOM 967 N N . LEU A 1 134 ? 5.713 10.718 10.898 1.00 76.00 134 LEU A N 1
ATOM 968 C CA . LEU A 1 134 ? 6.149 12.090 10.615 1.00 76.00 134 LEU A CA 1
ATOM 969 C C . LEU A 1 134 ? 6.974 12.174 9.322 1.00 76.00 134 LEU A C 1
ATOM 971 O O . LEU A 1 134 ? 6.733 13.055 8.503 1.00 76.00 134 LEU A O 1
ATOM 975 N N . ASN A 1 135 ? 7.868 11.212 9.105 1.00 69.44 135 ASN A N 1
ATOM 976 C CA . ASN A 1 135 ? 8.840 11.187 8.009 1.00 69.44 135 ASN A CA 1
ATOM 977 C C . ASN A 1 135 ? 8.363 10.441 6.742 1.00 69.44 135 ASN A C 1
ATOM 979 O O . ASN A 1 135 ? 9.140 10.231 5.805 1.00 69.44 135 ASN A O 1
ATOM 983 N N . GLY A 1 136 ? 7.085 10.055 6.677 1.00 70.00 136 GLY A N 1
ATOM 984 C CA . GLY A 1 136 ? 6.506 9.412 5.494 1.00 70.00 136 GLY A CA 1
ATOM 985 C C . GLY A 1 136 ? 6.112 7.952 5.682 1.00 70.00 136 GLY A C 1
ATOM 986 O O . GLY A 1 136 ? 6.504 7.299 6.643 1.00 70.00 136 GLY A O 1
ATOM 987 N N . GLY A 1 137 ? 5.319 7.462 4.731 1.00 83.25 137 GLY A N 1
ATOM 988 C CA . GLY A 1 137 ? 4.813 6.095 4.719 1.00 83.25 137 GLY A CA 1
ATOM 989 C C . GLY A 1 137 ? 3.565 5.877 5.572 1.00 83.25 137 GLY A C 1
ATOM 990 O O . GLY A 1 137 ? 3.113 6.747 6.325 1.00 83.25 137 GLY A O 1
ATOM 991 N N . TRP A 1 138 ? 3.025 4.680 5.408 1.00 91.69 138 TRP A N 1
ATOM 992 C CA . TRP A 1 138 ? 1.884 4.139 6.121 1.00 91.69 138 TRP A CA 1
ATOM 993 C C . TRP A 1 138 ? 2.321 2.786 6.675 1.00 91.69 138 TRP A C 1
ATOM 995 O O . TRP A 1 138 ? 3.001 2.040 5.973 1.00 91.69 138 TRP A O 1
ATOM 1005 N N . ASP A 1 139 ? 1.911 2.441 7.887 1.00 93.12 139 ASP A N 1
ATOM 1006 C CA . ASP A 1 139 ? 2.048 1.073 8.387 1.00 93.12 139 ASP A CA 1
ATOM 1007 C C . ASP A 1 139 ? 0.673 0.541 8.768 1.00 93.12 139 ASP A C 1
ATOM 1009 O O . ASP A 1 139 ? -0.151 1.291 9.285 1.00 93.12 139 ASP A O 1
ATOM 1013 N N . VAL A 1 140 ? 0.443 -0.754 8.572 1.00 94.56 140 VAL A N 1
ATOM 1014 C CA . VAL A 1 140 ? -0.703 -1.479 9.123 1.00 94.56 140 VAL A CA 1
ATOM 1015 C C . VAL A 1 140 ? -0.264 -2.350 10.289 1.00 94.56 140 VAL A C 1
ATOM 1017 O O . VAL A 1 140 ? 0.825 -2.929 10.293 1.00 94.56 140 VAL A O 1
ATOM 1020 N N . MET A 1 141 ? -1.120 -2.433 11.296 1.00 94.38 141 MET A N 1
ATOM 1021 C CA . MET A 1 141 ? -0.928 -3.249 12.487 1.00 94.38 141 MET A CA 1
ATOM 1022 C C . MET A 1 141 ? -2.279 -3.697 13.036 1.00 94.38 141 MET A C 1
ATOM 1024 O O . MET A 1 141 ? -3.313 -3.116 12.713 1.00 94.38 141 MET A O 1
ATOM 1028 N N . VAL A 1 142 ? -2.273 -4.694 13.913 1.00 95.00 142 VAL A N 1
ATOM 1029 C CA . VAL A 1 142 ? -3.432 -4.968 14.771 1.00 95.00 142 VAL A CA 1
ATOM 1030 C C . VAL A 1 142 ? -3.657 -3.753 15.681 1.00 95.00 142 VAL A C 1
ATOM 1032 O O . VAL A 1 142 ? -2.687 -3.177 16.182 1.00 95.00 142 VAL A O 1
ATOM 1035 N N . ASN A 1 143 ? -4.912 -3.335 15.889 1.00 94.75 143 ASN A N 1
ATOM 1036 C CA . ASN A 1 143 ? -5.257 -2.190 16.749 1.00 94.75 143 ASN A CA 1
ATOM 1037 C C . ASN A 1 143 ? -5.117 -2.522 18.250 1.00 94.75 143 ASN A C 1
ATOM 1039 O O . ASN A 1 143 ? -6.053 -2.428 19.037 1.00 94.75 143 ASN A O 1
ATOM 1043 N N . GLN A 1 144 ? -3.923 -2.944 18.643 1.00 91.69 144 GLN A N 1
ATOM 1044 C CA . GLN A 1 144 ? -3.552 -3.350 19.989 1.00 91.69 144 GLN A CA 1
ATOM 1045 C C . GLN A 1 144 ? -2.131 -2.854 20.272 1.00 91.69 144 GLN A C 1
ATOM 1047 O O . GLN A 1 144 ? -1.311 -2.695 19.360 1.00 91.69 144 GLN A O 1
ATOM 1052 N N . ARG A 1 145 ? -1.813 -2.632 21.550 1.00 86.12 145 ARG A N 1
ATOM 1053 C CA . ARG A 1 145 ? -0.435 -2.366 21.981 1.00 86.12 145 ARG A CA 1
ATOM 1054 C C . ARG A 1 145 ? 0.491 -3.518 21.579 1.00 86.12 145 ARG A C 1
ATOM 1056 O O . ARG A 1 145 ? 0.071 -4.670 21.545 1.00 86.12 145 ARG A O 1
ATOM 1063 N N . GLU A 1 146 ? 1.748 -3.170 21.299 1.00 83.69 146 GLU A N 1
ATOM 1064 C CA . GLU A 1 146 ? 2.831 -4.124 20.999 1.00 83.69 146 GLU A CA 1
ATOM 1065 C C . GLU A 1 146 ? 2.571 -5.021 19.775 1.00 83.69 146 GLU A C 1
ATOM 1067 O O . GLU A 1 146 ? 3.051 -6.149 19.683 1.00 83.69 146 GLU A O 1
ATOM 1072 N N . SER A 1 147 ? 1.836 -4.500 18.794 1.00 87.00 147 SER A N 1
ATOM 1073 C CA . SER A 1 147 ? 1.578 -5.203 17.538 1.00 87.00 147 SER A CA 1
ATOM 1074 C C . SER A 1 147 ? 2.749 -5.096 16.562 1.00 87.00 147 SER A C 1
ATOM 1076 O O . SER A 1 147 ? 3.422 -4.065 16.471 1.00 87.00 147 SER A O 1
ATOM 1078 N N . ARG A 1 148 ? 2.955 -6.160 15.778 1.00 88.56 148 ARG A N 1
ATOM 1079 C CA . ARG A 1 148 ? 3.827 -6.124 14.597 1.00 88.56 148 ARG A CA 1
ATOM 1080 C C . ARG A 1 148 ? 3.290 -5.115 13.581 1.00 88.56 148 ARG A C 1
ATOM 1082 O O . ARG A 1 148 ? 2.077 -4.995 13.416 1.00 88.56 148 ARG A O 1
ATOM 1089 N N . VAL A 1 149 ? 4.202 -4.431 12.898 1.00 89.81 149 VAL A N 1
ATOM 1090 C CA . VAL A 1 149 ? 3.891 -3.437 11.865 1.00 89.81 149 VAL A CA 1
ATOM 1091 C C . VAL A 1 149 ? 4.326 -3.944 10.495 1.00 89.81 149 VAL A C 1
ATOM 1093 O O . VAL A 1 149 ? 5.373 -4.581 10.371 1.00 89.81 149 VAL A O 1
ATOM 1096 N N . PHE A 1 150 ? 3.530 -3.644 9.474 1.00 92.06 150 PHE A N 1
ATOM 1097 C CA . PHE A 1 150 ? 3.846 -3.917 8.075 1.00 92.06 150 PHE A CA 1
ATOM 1098 C C . PHE A 1 150 ? 3.691 -2.648 7.257 1.00 92.06 150 PHE A C 1
ATOM 1100 O O . PHE A 1 150 ? 2.673 -1.968 7.364 1.00 92.06 150 PHE A O 1
ATOM 1107 N N . SER A 1 151 ? 4.674 -2.353 6.412 1.00 92.69 151 SER A N 1
ATOM 1108 C CA . SER A 1 151 ? 4.632 -1.144 5.599 1.00 92.69 151 SER A CA 1
ATOM 1109 C C . SER A 1 151 ? 3.646 -1.262 4.441 1.00 92.69 151 SER A C 1
ATOM 1111 O O . SER A 1 151 ? 3.608 -2.253 3.706 1.00 92.69 151 SER A O 1
ATOM 1113 N N . LEU A 1 152 ? 2.864 -0.200 4.292 1.00 94.12 152 LEU A N 1
ATOM 1114 C CA . LEU A 1 152 ? 1.923 0.067 3.220 1.00 94.12 152 LEU A CA 1
ATOM 1115 C C . LEU A 1 152 ? 2.543 1.122 2.294 1.00 94.12 152 LEU A C 1
ATOM 1117 O O . LEU A 1 152 ? 2.765 2.275 2.671 1.00 94.12 152 LEU A O 1
ATOM 1121 N N . TYR A 1 153 ? 2.820 0.725 1.062 1.00 93.88 153 TYR A N 1
ATOM 1122 C CA . TYR A 1 153 ? 3.393 1.573 0.031 1.00 93.88 153 TYR A CA 1
ATOM 1123 C C . TYR A 1 153 ? 2.261 2.173 -0.794 1.00 93.88 153 TYR A C 1
ATOM 1125 O O . TYR A 1 153 ? 1.684 1.513 -1.657 1.00 93.88 153 TYR A O 1
ATOM 1133 N N . ALA A 1 154 ? 1.953 3.433 -0.510 1.00 93.19 154 ALA A N 1
ATOM 1134 C CA . ALA A 1 154 ? 0.984 4.240 -1.237 1.00 93.19 154 ALA A CA 1
ATOM 1135 C C . ALA A 1 154 ? 1.373 5.724 -1.132 1.00 93.19 154 ALA A C 1
ATOM 1137 O O . ALA A 1 154 ? 2.057 6.115 -0.175 1.00 93.19 154 ALA A O 1
ATOM 1138 N N . PRO A 1 155 ? 0.932 6.585 -2.064 1.00 90.81 155 PRO A N 1
ATOM 1139 C CA . PRO A 1 155 ? 1.127 8.024 -1.942 1.00 90.81 155 PRO A CA 1
ATOM 1140 C C . PRO A 1 155 ? 0.592 8.561 -0.608 1.00 90.81 155 PRO A C 1
ATOM 1142 O O . PRO A 1 155 ? -0.478 8.176 -0.151 1.00 90.81 155 PRO A O 1
ATOM 1145 N N . ALA A 1 156 ? 1.297 9.497 0.020 1.00 88.44 156 ALA A N 1
ATOM 1146 C CA . ALA A 1 156 ? 0.803 10.157 1.229 1.00 88.44 156 ALA A CA 1
ATOM 1147 C C . ALA A 1 156 ? -0.158 11.310 0.895 1.00 88.44 156 ALA A C 1
ATOM 1149 O O . ALA A 1 156 ? 0.099 12.472 1.204 1.00 88.44 156 ALA A O 1
ATOM 1150 N N . THR A 1 157 ? -1.227 10.977 0.181 1.00 89.81 157 THR A N 1
ATOM 1151 C CA . THR A 1 157 ? -2.228 11.902 -0.358 1.00 89.81 157 THR A CA 1
ATOM 1152 C C . THR A 1 157 ? -3.624 11.326 -0.142 1.00 89.81 157 THR A C 1
ATOM 1154 O O . THR A 1 157 ? -3.771 10.190 0.304 1.00 89.81 157 THR A O 1
ATOM 1157 N N . GLU A 1 158 ? -4.661 12.075 -0.507 1.00 93.19 158 GLU A N 1
ATOM 1158 C CA . GLU A 1 158 ? -6.041 11.581 -0.492 1.00 93.19 158 GLU A CA 1
ATOM 1159 C C . GLU A 1 158 ? -6.261 10.370 -1.404 1.00 93.19 158 GLU A C 1
ATOM 1161 O O . GLU A 1 158 ? -6.888 9.396 -0.997 1.00 93.19 158 GLU A O 1
ATOM 1166 N N . ALA A 1 159 ? -5.683 10.377 -2.607 1.00 93.75 159 ALA A N 1
ATOM 1167 C CA . ALA A 1 159 ? -5.744 9.222 -3.496 1.00 93.75 159 ALA A CA 1
ATOM 1168 C C . ALA A 1 159 ? -5.067 7.994 -2.866 1.00 93.75 159 ALA A C 1
ATOM 1170 O O . ALA A 1 159 ? -5.640 6.908 -2.861 1.00 93.75 159 ALA A O 1
ATOM 1171 N N . GLY A 1 160 ? -3.890 8.169 -2.261 1.00 94.00 160 GLY A N 1
ATOM 1172 C CA . GLY A 1 160 ? -3.208 7.059 -1.598 1.00 94.00 160 GLY A CA 1
ATOM 1173 C C . GLY A 1 160 ? -3.901 6.586 -0.317 1.00 94.00 160 GLY A C 1
ATOM 1174 O O . GLY A 1 160 ? -3.859 5.398 -0.020 1.00 94.00 160 GLY A O 1
ATOM 1175 N N . ALA A 1 161 ? -4.627 7.453 0.393 1.00 95.69 161 ALA A N 1
ATOM 1176 C CA . ALA A 1 161 ? -5.477 7.038 1.508 1.00 95.69 161 ALA A CA 1
ATOM 1177 C C . ALA A 1 161 ? -6.610 6.099 1.054 1.00 95.69 161 ALA A C 1
ATOM 1179 O O . ALA A 1 161 ? -6.908 5.125 1.743 1.00 95.69 161 ALA A O 1
ATOM 1180 N N . ARG A 1 162 ? -7.190 6.333 -0.133 1.00 97.75 162 ARG A N 1
ATOM 1181 C CA . ARG A 1 162 ? -8.158 5.404 -0.745 1.00 97.75 162 ARG A CA 1
ATOM 1182 C C . ARG A 1 162 ? -7.516 4.071 -1.108 1.00 97.75 162 ARG A C 1
ATOM 1184 O O . ARG A 1 162 ? -8.101 3.026 -0.844 1.00 97.75 162 ARG A O 1
ATOM 1191 N N . GLU A 1 163 ? -6.301 4.084 -1.653 1.00 97.19 163 GLU A N 1
ATOM 1192 C CA . GLU A 1 163 ? -5.557 2.845 -1.918 1.00 97.19 163 GLU A CA 1
ATOM 1193 C C . GLU A 1 163 ? -5.302 2.051 -0.634 1.00 97.19 163 GLU A C 1
ATOM 1195 O O . GLU A 1 163 ? -5.536 0.845 -0.596 1.00 97.19 163 GLU A O 1
ATOM 1200 N N . VAL A 1 164 ? -4.888 2.731 0.437 1.00 97.12 164 VAL A N 1
ATOM 1201 C CA . VAL A 1 164 ? -4.711 2.123 1.760 1.00 97.12 164 VAL A CA 1
ATOM 1202 C C . VAL A 1 164 ? -6.022 1.533 2.276 1.00 97.12 164 VAL A C 1
ATOM 1204 O O . VAL A 1 164 ? -6.023 0.396 2.745 1.00 97.12 164 VAL A O 1
ATOM 1207 N N . ALA A 1 165 ? -7.141 2.250 2.148 1.00 98.12 165 ALA A N 1
ATOM 1208 C CA . ALA A 1 165 ? -8.455 1.753 2.549 1.00 98.12 165 ALA A 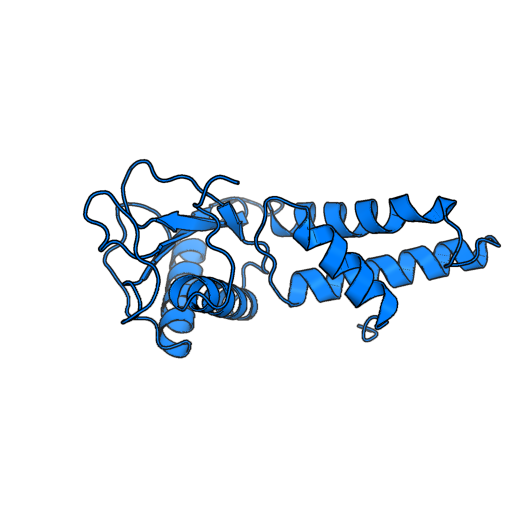CA 1
ATOM 1209 C C . ALA A 1 165 ? -8.848 0.471 1.801 1.00 98.12 165 ALA A C 1
ATOM 1211 O O . ALA A 1 165 ? -9.286 -0.487 2.433 1.00 98.12 165 ALA A O 1
ATOM 1212 N N . VAL A 1 166 ? -8.606 0.405 0.488 1.00 97.69 166 VAL A N 1
ATOM 1213 C CA . VAL A 1 166 ? -8.837 -0.806 -0.320 1.00 97.69 166 VAL A CA 1
ATOM 1214 C C . VAL A 1 166 ? -7.960 -1.970 0.147 1.00 97.69 166 VAL A C 1
ATOM 1216 O O . VAL A 1 166 ? -8.439 -3.100 0.247 1.00 97.69 166 VAL A O 1
ATOM 1219 N N . ILE A 1 167 ? -6.684 -1.719 0.458 1.00 97.31 167 ILE A N 1
ATOM 1220 C CA . ILE A 1 167 ? -5.787 -2.762 0.976 1.00 97.31 167 ILE A CA 1
ATOM 1221 C C . ILE A 1 167 ? -6.301 -3.291 2.320 1.00 97.31 167 ILE A C 1
ATOM 1223 O O . ILE A 1 167 ? -6.412 -4.503 2.491 1.00 97.31 167 ILE A O 1
ATOM 1227 N N . VAL A 1 168 ? -6.632 -2.396 3.254 1.00 97.69 168 VAL A N 1
ATOM 1228 C CA . VAL A 1 168 ? -7.116 -2.751 4.596 1.00 97.69 168 VAL A CA 1
ATOM 1229 C C . VAL A 1 168 ? -8.444 -3.499 4.522 1.00 97.69 168 VAL A C 1
ATOM 1231 O O . VAL A 1 168 ? -8.581 -4.538 5.164 1.00 97.69 168 VAL A O 1
ATOM 1234 N N . HIS A 1 169 ? -9.383 -3.043 3.691 1.00 97.88 169 HIS A N 1
ATOM 1235 C CA . HIS A 1 169 ? -10.630 -3.761 3.435 1.00 97.88 169 HIS A CA 1
ATOM 1236 C C . HIS A 1 169 ? -10.363 -5.168 2.889 1.00 97.88 169 HIS A C 1
ATOM 1238 O O . HIS A 1 169 ? -10.941 -6.136 3.376 1.00 97.88 169 HIS A O 1
ATOM 1244 N N . GLY A 1 170 ? -9.461 -5.312 1.911 1.00 96.88 170 GLY A N 1
ATOM 1245 C CA . GLY A 1 170 ? -9.086 -6.618 1.361 1.00 96.88 170 GLY A CA 1
ATOM 1246 C C . GLY A 1 170 ? -8.515 -7.573 2.416 1.00 96.88 170 GLY A C 1
ATOM 1247 O O . GLY A 1 170 ? -8.808 -8.762 2.393 1.00 96.88 170 GLY A O 1
ATOM 1248 N N . ILE A 1 171 ? -7.740 -7.065 3.378 1.00 96.44 171 ILE A N 1
ATOM 1249 C CA . ILE A 1 171 ? -7.236 -7.879 4.496 1.00 96.44 171 ILE A CA 1
ATOM 1250 C C . ILE A 1 171 ? -8.387 -8.264 5.436 1.00 96.44 171 ILE A C 1
ATOM 1252 O O . ILE A 1 171 ? -8.527 -9.431 5.787 1.00 96.44 171 ILE A O 1
ATOM 1256 N N . LEU A 1 172 ? -9.238 -7.305 5.813 1.00 96.69 172 LEU A N 1
ATOM 1257 C CA . LEU A 1 172 ? -10.361 -7.510 6.739 1.00 96.69 172 LEU A CA 1
ATOM 1258 C C . LEU A 1 172 ? -11.471 -8.407 6.190 1.00 96.69 172 LEU A C 1
ATOM 1260 O O . LEU A 1 172 ? -12.216 -8.984 6.969 1.00 96.69 172 LEU A O 1
ATOM 1264 N N . SER A 1 173 ? -11.604 -8.507 4.872 1.00 96.38 173 SER A N 1
ATOM 1265 C CA . SER A 1 173 ? -12.558 -9.400 4.199 1.00 96.38 173 SER A CA 1
ATOM 1266 C C . SER A 1 173 ? -11.987 -10.798 3.952 1.00 96.38 173 SER A C 1
ATOM 1268 O O . SER A 1 173 ? -12.744 -11.725 3.688 1.00 96.38 173 SER A O 1
ATOM 1270 N N . GLY A 1 174 ? -10.665 -10.971 4.063 1.00 94.62 174 GLY A N 1
ATOM 1271 C CA . GLY A 1 174 ? -9.972 -12.210 3.703 1.00 94.62 174 GLY A CA 1
ATOM 1272 C C . GLY A 1 174 ? -9.647 -12.346 2.209 1.00 94.62 174 GLY A C 1
ATOM 1273 O O . GLY A 1 174 ? -9.047 -13.345 1.816 1.00 94.62 174 GLY A O 1
ATOM 1274 N N . ASP A 1 175 ? -9.973 -11.344 1.386 1.00 94.50 175 ASP A N 1
ATOM 1275 C CA . ASP A 1 175 ? -9.642 -11.301 -0.048 1.00 94.50 175 ASP A CA 1
ATOM 1276 C C . ASP A 1 175 ? -8.135 -11.140 -0.303 1.00 94.50 175 ASP A C 1
ATOM 1278 O O . ASP A 1 175 ? -7.625 -11.452 -1.383 1.00 94.50 175 ASP A O 1
ATOM 1282 N N . ARG A 1 176 ? -7.400 -10.634 0.692 1.00 92.06 176 ARG A N 1
ATOM 1283 C CA . ARG A 1 176 ? -5.938 -10.545 0.691 1.00 92.06 176 ARG A CA 1
ATOM 1284 C C . ARG A 1 176 ? -5.345 -11.426 1.792 1.00 92.06 176 ARG A C 1
ATOM 1286 O O . ARG A 1 176 ? -5.947 -11.551 2.858 1.00 92.06 176 ARG A O 1
ATOM 1293 N N . PRO A 1 177 ? -4.140 -11.988 1.578 1.00 90.00 177 PRO A N 1
ATOM 1294 C CA . PRO A 1 177 ? -3.443 -12.742 2.611 1.00 90.00 177 PRO A CA 1
ATOM 1295 C C . PRO A 1 177 ? -3.269 -11.930 3.897 1.00 90.00 177 PRO A C 1
ATOM 1297 O O . PRO A 1 177 ? -2.913 -10.752 3.848 1.00 90.00 177 PRO A O 1
ATOM 1300 N N . ASP A 1 178 ? -3.462 -12.591 5.037 1.00 90.19 178 ASP A N 1
ATOM 1301 C CA . ASP A 1 178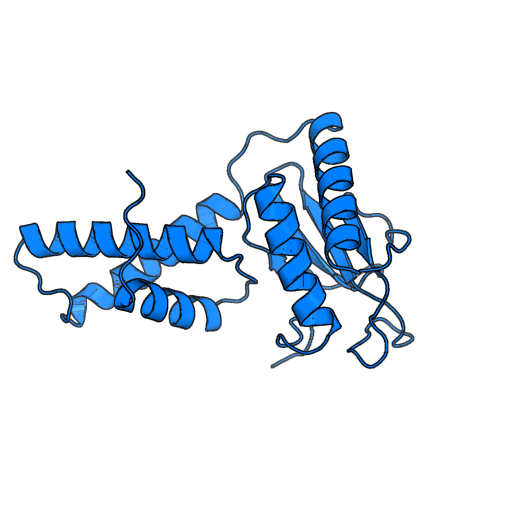 ? -3.189 -12.018 6.352 1.00 90.19 178 ASP A CA 1
ATOM 1302 C C . ASP A 1 178 ? -1.679 -11.740 6.501 1.00 90.19 178 ASP A C 1
ATOM 1304 O O . ASP A 1 178 ? -0.894 -12.697 6.549 1.00 90.19 178 ASP A O 1
ATOM 1308 N N . PRO A 1 179 ? -1.244 -10.466 6.596 1.00 88.56 179 PRO A N 1
ATOM 1309 C CA . PRO A 1 179 ? 0.172 -10.144 6.733 1.00 88.56 179 PRO A CA 1
ATOM 1310 C C . PRO A 1 179 ? 0.740 -10.573 8.095 1.00 88.56 179 PRO A C 1
ATOM 1312 O O . PRO A 1 179 ? 1.949 -10.749 8.222 1.00 88.56 179 PRO A O 1
ATOM 1315 N N . PHE A 1 180 ? -0.101 -10.771 9.115 1.00 88.31 180 PHE A N 1
ATOM 1316 C CA . PHE A 1 180 ? 0.314 -11.109 10.478 1.00 88.31 180 PHE A CA 1
ATOM 1317 C C . PHE A 1 180 ? 0.536 -12.607 10.689 1.00 88.31 180 PHE A C 1
ATOM 1319 O O . PHE A 1 180 ? 1.164 -13.003 11.678 1.00 88.31 180 PHE A O 1
ATOM 1326 N N . ARG A 1 181 ? 0.059 -13.448 9.768 1.00 81.81 181 ARG A N 1
ATOM 1327 C CA . ARG A 1 181 ? 0.250 -14.895 9.838 1.00 81.81 181 ARG A CA 1
ATOM 1328 C C . ARG A 1 181 ? 1.708 -15.233 9.521 1.00 81.81 181 ARG A C 1
ATOM 1330 O O . ARG A 1 181 ? 2.231 -14.859 8.474 1.00 81.81 181 ARG A O 1
ATOM 1337 N N . SER A 1 182 ? 2.385 -15.941 10.426 1.00 58.88 182 SER A N 1
ATOM 1338 C CA . SER A 1 182 ? 3.719 -16.479 10.142 1.00 58.88 182 SER A CA 1
ATOM 1339 C C . SER A 1 182 ? 3.638 -17.443 8.955 1.00 58.88 182 SER A C 1
ATOM 1341 O O . SER A 1 182 ? 2.806 -18.353 8.981 1.00 58.88 182 SER A O 1
ATOM 1343 N N . ARG A 1 183 ? 4.478 -17.227 7.935 1.00 50.25 183 ARG A N 1
ATOM 1344 C CA . ARG A 1 183 ? 4.777 -18.248 6.921 1.00 50.25 183 ARG A CA 1
ATOM 1345 C C . ARG A 1 183 ? 5.515 -19.421 7.554 1.00 50.25 183 ARG A C 1
ATOM 1347 O O . ARG A 1 183 ? 6.314 -19.159 8.483 1.00 50.25 183 ARG A O 1
#

pLDDT: mean 90.0, std 9.71, range [38.38, 98.44]

Sequence (183 aa):
MSTTPSPESTAAVARAYERLAGLFGPTVHAEAAALLDDLYEAAARHGHERASADLGSLITAATEATCTRYRHRGPDRSLAELQQLTKVLAAAFTEAGLTLAPSAGRTGAAVEPLPGGPAWGWDGRTGLAVGIYLNGGWDVMVNQRESRVFSLYAPATEAGAREVAVIVHGILSGDRPDPFRSR

Foldseek 3Di:
DLDFFDPVLLVLLVVVVVPDQAAEFPVLSRQLRSQLVVVQVVVVVVPDHPPDPVCNVSSVVSNVVSVVVQAFDDQFDDPVLLVVLQVLLVVLLVVLVFAWDDALDASHTWTWADVVFFADDPVRGWAKTWHAGRGHFIWIFTSHPPTDITTYRADSDSVRSNRVSVRSVCRSRVVDDPSRDDD